Protein AF-A0A0S7ENB3-F1 (afdb_monomer_lite)

Sequence (121 aa):
VQSSGKSTLLNTMFGVQFPVSSGRCTRGAYMIFLRIQEDLKNELNYDFIVLIDTEGLKSPQMAQLEDSYEHDNQLATFVIGLSDIAIINIAMENVIEMKDILQIAVHAFLRMKEVGKKPVC

Foldseek 3Di:
DDDLCQQVVCCVVPVDCDDDDPPDFAAQKDKDWDADDPVCCVVVVDGTDIDIDGGDQPPPVQVVDPCSLVVSLVSLLVVQLVALEDDQRDDPPDPVRVVSSVVSNVSSQVVSVVVVHHRHD

Secondary structure (DSSP, 8-state):
----SHHHHHHHHH-------SS----SEEEEEEEPPHHHHHHH--SEEEEEEEPPTT-TTTTTSTTHHHHHHHHHHHHHHH-SB------TT-HHHHHHHHHHHHHHHHHHHHTT---B-

InterPro domains:
  IPR027417 P-loop containing nucleoside triphosphate hydrolase [G3DSA:3.40.50.300] (1-119)
  IPR027417 P-loop containing nucleoside triphosphate hydrolase [SSF52540] (2-112)
  IPR030383 Very large inducible GTPASE (VLIG)-type guanine nucleotide-binding (G) domain [PF25683] (1-121)
  IPR030383 Very large inducible GTPASE (VLIG)-type guanine nucleotide-binding (G) domain [PS51717] (1-121)
  IPR052986 Interferon-induced very large GTPase [PTHR14819] (1-121)

Organism: NCBI:txid188132

Structure (mmCIF, N/CA/C/O backbone):
data_AF-A0A0S7ENB3-F1
#
_entry.id   AF-A0A0S7ENB3-F1
#
loop_
_atom_site.group_PDB
_atom_site.id
_atom_site.type_symbol
_atom_site.label_atom_id
_atom_site.label_alt_id
_atom_site.label_comp_id
_atom_site.label_asym_id
_atom_site.label_entity_id
_atom_site.label_seq_id
_atom_site.pdbx_PDB_ins_code
_atom_site.Cartn_x
_atom_site.Cartn_y
_atom_site.Cartn_z
_atom_site.occupancy
_atom_site.B_iso_or_equiv
_atom_site.auth_seq_id
_atom_site.auth_comp_id
_atom_site.auth_asym_id
_atom_site.auth_atom_id
_atom_site.pdbx_PDB_model_num
ATOM 1 N N . VAL A 1 1 ? 15.699 -13.291 -6.891 1.00 43.22 1 VAL A N 1
ATOM 2 C CA . VAL A 1 1 ? 14.845 -13.342 -5.679 1.00 43.22 1 VAL A CA 1
ATOM 3 C C . VAL A 1 1 ? 14.188 -11.989 -5.566 1.00 43.22 1 VAL A C 1
ATOM 5 O O . VAL A 1 1 ? 14.913 -11.007 -5.590 1.00 43.22 1 VAL A O 1
ATOM 8 N N . GLN A 1 2 ? 12.857 -11.924 -5.573 1.00 52.66 2 GLN A N 1
ATOM 9 C CA . GLN A 1 2 ? 12.150 -10.663 -5.798 1.00 52.66 2 GLN A CA 1
ATOM 10 C C . GLN A 1 2 ? 11.009 -10.466 -4.802 1.00 52.66 2 GLN A C 1
ATOM 12 O O . GLN A 1 2 ? 9.828 -10.507 -5.129 1.00 52.66 2 GLN A O 1
ATOM 17 N N . SER A 1 3 ? 11.388 -10.278 -3.544 1.00 65.31 3 SER A N 1
ATOM 18 C CA . SER A 1 3 ? 10.493 -9.766 -2.516 1.00 65.31 3 SER A CA 1
ATOM 19 C C . SER A 1 3 ? 11.155 -8.527 -1.945 1.00 65.31 3 SER A C 1
ATOM 21 O O . SER A 1 3 ? 12.223 -8.629 -1.350 1.00 65.31 3 SER A O 1
ATOM 23 N N . SER A 1 4 ? 10.539 -7.358 -2.128 1.00 71.75 4 SER A N 1
ATOM 24 C CA . SER A 1 4 ? 11.031 -6.107 -1.538 1.00 71.75 4 SER A CA 1
ATOM 25 C C . SER A 1 4 ? 10.878 -6.069 -0.011 1.00 71.75 4 SER A C 1
ATOM 27 O O . SER A 1 4 ? 11.229 -5.081 0.616 1.00 71.75 4 SER A O 1
ATOM 29 N N . GLY A 1 5 ? 10.345 -7.129 0.612 1.00 86.19 5 GLY A N 1
ATOM 30 C CA . GLY A 1 5 ? 10.194 -7.218 2.063 1.00 86.19 5 GLY A CA 1
ATOM 31 C C . GLY A 1 5 ? 8.965 -6.498 2.622 1.00 86.19 5 GLY A C 1
ATOM 32 O O . GLY A 1 5 ? 8.876 -6.361 3.832 1.00 86.19 5 GLY A O 1
ATOM 33 N N . LYS A 1 6 ? 8.002 -6.075 1.783 1.00 89.62 6 LYS A N 1
ATOM 34 C CA . LYS A 1 6 ? 6.759 -5.389 2.214 1.00 89.62 6 LYS A CA 1
ATOM 35 C C . LYS A 1 6 ? 6.002 -6.160 3.299 1.00 89.62 6 LYS A C 1
ATOM 37 O O . LYS A 1 6 ? 5.846 -5.671 4.412 1.00 89.62 6 LYS A O 1
ATOM 42 N N . SER A 1 7 ? 5.617 -7.399 3.005 1.00 90.50 7 SER A N 1
ATOM 43 C CA . SER A 1 7 ? 4.872 -8.236 3.943 1.00 90.50 7 SER A CA 1
ATOM 44 C C . SER A 1 7 ? 5.711 -8.561 5.187 1.00 90.50 7 SER A C 1
ATOM 46 O O . SER A 1 7 ? 5.188 -8.582 6.293 1.00 90.50 7 SER A O 1
ATOM 48 N N . THR A 1 8 ? 7.034 -8.725 5.041 1.00 91.81 8 THR A N 1
ATOM 49 C CA . THR A 1 8 ? 7.962 -8.891 6.176 1.00 91.81 8 THR A CA 1
ATOM 50 C C . THR A 1 8 ? 7.989 -7.654 7.080 1.00 91.81 8 THR A C 1
ATOM 52 O O . THR A 1 8 ? 7.961 -7.794 8.303 1.00 91.81 8 THR A O 1
ATOM 55 N N . LEU A 1 9 ? 8.010 -6.451 6.498 1.00 92.31 9 LEU A N 1
ATOM 56 C CA . LEU A 1 9 ? 7.974 -5.180 7.219 1.00 92.31 9 LEU A CA 1
ATOM 57 C C . LEU A 1 9 ? 6.674 -5.043 8.016 1.00 92.31 9 LEU A C 1
ATOM 59 O O . LEU A 1 9 ? 6.729 -4.812 9.221 1.00 92.31 9 LEU A O 1
ATOM 63 N N . LEU A 1 10 ? 5.521 -5.266 7.378 1.00 93.94 10 LEU A N 1
ATOM 64 C CA .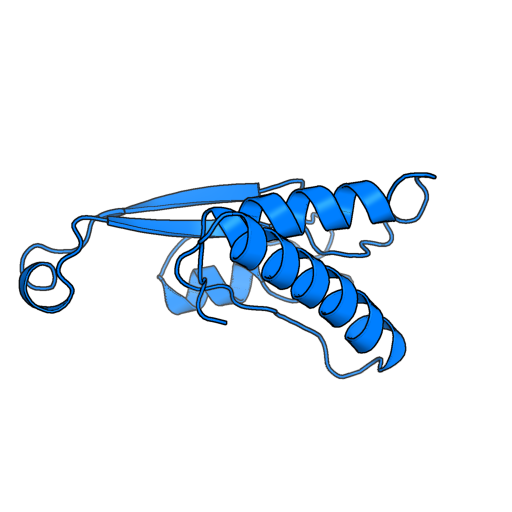 LEU A 1 10 ? 4.216 -5.193 8.044 1.00 93.94 10 LEU A CA 1
ATOM 65 C C . LEU A 1 10 ? 4.060 -6.258 9.138 1.00 93.94 10 LEU A C 1
ATOM 67 O O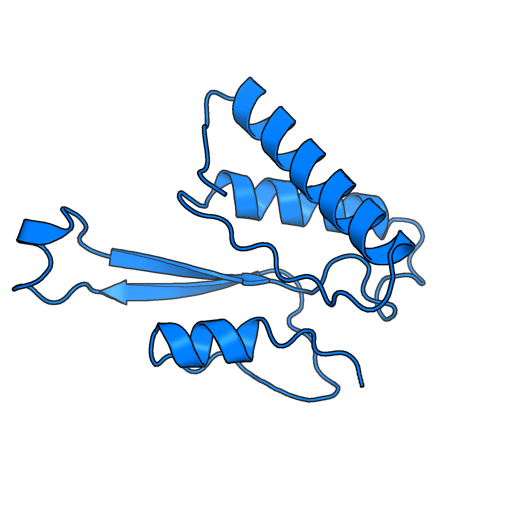 . LEU A 1 10 ? 3.602 -5.937 10.235 1.00 93.94 10 LEU A O 1
ATOM 71 N N . ASN A 1 11 ? 4.506 -7.493 8.885 1.00 93.38 11 ASN A N 1
ATOM 72 C CA . ASN A 1 11 ? 4.528 -8.561 9.892 1.00 93.38 11 ASN A CA 1
ATOM 73 C C . ASN A 1 11 ? 5.344 -8.159 11.124 1.00 93.38 11 ASN A C 1
ATOM 75 O O . ASN A 1 11 ? 4.930 -8.420 12.250 1.00 93.38 11 ASN A O 1
ATOM 79 N N . THR A 1 12 ? 6.479 -7.492 10.910 1.00 94.31 12 THR A N 1
ATOM 80 C CA . THR A 1 12 ? 7.364 -7.045 11.992 1.00 94.31 12 THR A CA 1
ATOM 81 C C . THR A 1 12 ? 6.769 -5.861 12.754 1.00 94.31 12 THR A C 1
ATOM 83 O O . THR A 1 12 ? 6.784 -5.861 13.980 1.00 94.31 12 THR A O 1
ATOM 86 N N . MET A 1 13 ? 6.221 -4.867 12.047 1.00 93.62 13 MET A N 1
ATOM 87 C CA . MET A 1 13 ? 5.671 -3.647 12.650 1.00 93.62 13 MET A CA 1
ATOM 88 C C . MET A 1 13 ? 4.416 -3.905 13.485 1.00 93.62 13 MET A C 1
ATOM 90 O O . MET A 1 13 ? 4.240 -3.280 14.526 1.00 93.62 13 MET A O 1
ATOM 94 N N . PHE A 1 14 ? 3.550 -4.816 13.037 1.00 92.44 14 PHE A N 1
ATOM 95 C CA . PHE A 1 14 ? 2.224 -5.005 13.630 1.00 92.44 14 PHE A CA 1
ATOM 96 C C . PHE A 1 14 ? 2.000 -6.398 14.233 1.00 92.44 14 PHE A C 1
ATOM 98 O O . PHE A 1 14 ? 0.895 -6.697 14.679 1.00 92.44 14 PHE A O 1
ATOM 105 N N . GLY A 1 15 ? 3.018 -7.267 14.243 1.00 93.06 15 GLY A N 1
ATOM 106 C CA . GLY A 1 15 ? 2.902 -8.625 14.787 1.00 93.06 15 GLY A CA 1
ATOM 107 C C . GLY A 1 15 ? 1.917 -9.516 14.019 1.00 93.06 15 GLY A C 1
ATOM 108 O O . GLY A 1 15 ? 1.319 -10.420 14.601 1.00 93.06 15 GLY A O 1
ATOM 109 N N . VAL A 1 16 ? 1.716 -9.247 12.726 1.00 92.25 16 VAL A N 1
ATOM 110 C CA . VAL A 1 16 ? 0.787 -9.980 11.848 1.00 92.25 16 VAL A CA 1
ATOM 111 C C . VAL A 1 16 ? 1.497 -11.063 11.027 1.00 92.25 16 VAL A C 1
ATOM 113 O O . VAL A 1 16 ? 2.720 -11.190 11.057 1.00 92.25 16 VAL A O 1
ATOM 116 N N . GLN A 1 17 ? 0.723 -11.884 10.309 1.00 89.62 17 GLN A N 1
ATOM 117 C CA . GLN A 1 17 ? 1.224 -13.025 9.529 1.00 89.62 17 GLN A CA 1
ATOM 118 C C . GLN A 1 17 ? 0.749 -12.986 8.069 1.00 89.62 17 GLN A C 1
ATOM 120 O O . GLN A 1 17 ? 0.127 -13.928 7.572 1.00 89.62 17 GLN A O 1
ATOM 125 N N . PHE A 1 18 ? 1.052 -11.904 7.351 1.00 88.88 18 PHE A N 1
ATOM 126 C CA . PHE A 1 18 ? 0.958 -11.909 5.893 1.00 88.88 18 PHE A CA 1
ATOM 127 C C . PHE A 1 18 ? 1.856 -13.011 5.302 1.00 88.88 18 PHE A C 1
ATOM 129 O O . PHE A 1 18 ? 2.983 -13.202 5.782 1.00 88.88 18 PHE A O 1
ATOM 136 N N . PRO A 1 19 ? 1.404 -13.731 4.255 1.00 83.62 19 PRO A N 1
ATOM 137 C CA . PRO A 1 19 ? 2.210 -14.755 3.602 1.00 83.62 19 PRO A CA 1
ATOM 138 C C . PRO A 1 19 ? 3.515 -14.176 3.040 1.00 83.62 19 PRO A C 1
ATOM 140 O O . PRO A 1 19 ? 3.494 -13.257 2.228 1.00 83.62 19 PRO A O 1
ATOM 143 N N . VAL A 1 20 ? 4.654 -14.755 3.422 1.00 80.38 20 VAL A N 1
ATOM 144 C CA . VAL A 1 20 ? 5.984 -14.375 2.917 1.00 80.38 20 VAL A CA 1
ATOM 145 C C . VAL A 1 20 ? 6.627 -15.549 2.184 1.00 80.38 20 VAL A C 1
ATOM 147 O O . VAL A 1 20 ? 6.660 -16.668 2.690 1.00 80.38 20 VAL A O 1
ATOM 150 N N . SER A 1 21 ? 7.160 -15.321 0.981 1.00 70.81 21 SER A N 1
ATOM 151 C CA . SER A 1 21 ? 8.056 -16.285 0.329 1.00 70.81 21 SER A CA 1
ATOM 152 C C . SER A 1 21 ? 8.967 -15.608 -0.700 1.00 70.81 21 SER A C 1
ATOM 154 O O . SER A 1 21 ? 8.657 -14.534 -1.210 1.00 70.81 21 SER A O 1
ATOM 156 N N . SER A 1 22 ? 10.085 -16.252 -1.038 1.00 60.19 22 SER A N 1
ATOM 157 C CA . SER A 1 22 ? 11.093 -15.743 -1.979 1.00 60.19 22 SER A CA 1
ATOM 158 C C . SER A 1 22 ? 10.685 -15.805 -3.463 1.00 60.19 22 SER A C 1
ATOM 160 O O . SER A 1 22 ? 11.396 -15.242 -4.300 1.00 60.19 22 SER A O 1
ATOM 162 N N . GLY A 1 23 ? 9.559 -16.459 -3.790 1.00 57.44 23 GLY A N 1
ATOM 163 C CA . GLY A 1 23 ? 9.066 -16.644 -5.166 1.00 57.44 23 GLY A CA 1
ATOM 164 C C . GLY A 1 23 ? 7.559 -16.445 -5.375 1.00 57.44 23 GLY A C 1
ATOM 165 O O . GLY A 1 23 ? 7.102 -16.429 -6.513 1.00 57.44 23 GLY A O 1
ATOM 166 N N . ARG A 1 24 ? 6.780 -16.275 -4.304 1.00 56.38 24 ARG A N 1
ATOM 167 C CA . ARG A 1 24 ? 5.353 -15.938 -4.348 1.00 56.38 24 ARG A CA 1
ATOM 168 C C . ARG A 1 24 ? 5.209 -14.494 -3.878 1.00 56.38 24 ARG A C 1
ATOM 170 O O . ARG A 1 24 ? 5.431 -14.210 -2.703 1.00 56.38 24 ARG A O 1
ATOM 177 N N . CYS A 1 25 ? 4.878 -13.605 -4.803 1.00 66.06 25 CYS A N 1
ATOM 178 C CA . CYS A 1 25 ? 4.495 -12.236 -4.493 1.00 66.06 25 CYS A CA 1
ATOM 179 C C . CYS A 1 25 ? 3.001 -12.204 -4.149 1.00 66.06 25 CYS A C 1
ATOM 181 O O . CYS A 1 25 ? 2.219 -12.976 -4.715 1.00 66.06 25 CYS A O 1
ATOM 183 N N . THR A 1 26 ? 2.601 -11.310 -3.242 1.00 71.75 26 THR A N 1
ATOM 184 C CA . THR A 1 26 ? 1.205 -10.874 -3.117 1.00 71.75 26 THR A CA 1
ATOM 185 C C . THR A 1 26 ? 0.688 -10.522 -4.516 1.00 71.75 26 THR A C 1
ATOM 187 O O . THR A 1 26 ? 1.436 -9.932 -5.291 1.00 71.75 26 THR A O 1
ATOM 190 N N . ARG A 1 27 ? -0.538 -10.926 -4.866 1.00 81.50 27 ARG A N 1
ATOM 191 C CA . ARG A 1 27 ? -1.230 -10.501 -6.096 1.00 81.50 27 ARG A CA 1
ATOM 192 C C . ARG A 1 27 ? -2.447 -9.677 -5.696 1.00 81.50 27 ARG A C 1
ATOM 194 O O . ARG A 1 27 ? -3.224 -10.136 -4.859 1.00 81.50 27 ARG A O 1
ATOM 201 N N . GLY A 1 28 ? -2.609 -8.492 -6.273 1.00 86.19 28 GLY A N 1
ATOM 202 C CA . GLY A 1 28 ? -3.612 -7.517 -5.837 1.00 86.19 28 GLY A CA 1
ATOM 203 C C . GLY A 1 28 ? -3.317 -6.935 -4.448 1.00 86.19 28 GLY A C 1
ATOM 204 O O . GLY A 1 28 ? -2.184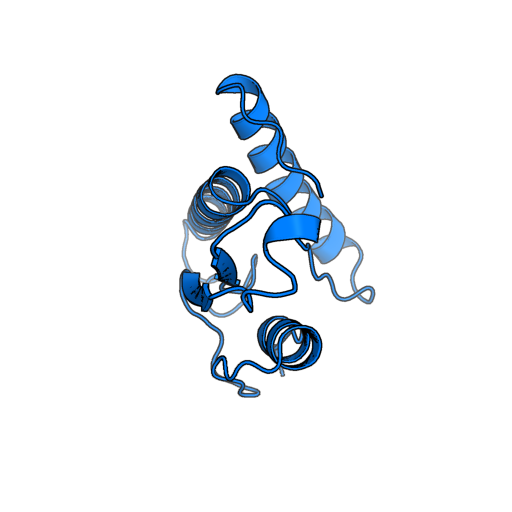 -6.554 -4.163 1.00 86.19 28 GLY A O 1
ATOM 205 N N . ALA A 1 29 ? -4.331 -6.860 -3.580 1.00 90.56 29 ALA A N 1
ATOM 206 C CA . ALA A 1 29 ? -4.222 -6.321 -2.223 1.00 90.56 29 ALA A CA 1
ATOM 207 C C . ALA A 1 29 ? -4.832 -7.275 -1.185 1.00 90.56 29 ALA A C 1
ATOM 209 O O . ALA A 1 29 ? -5.931 -7.796 -1.372 1.00 90.56 29 ALA A O 1
ATOM 210 N N . TYR A 1 30 ? -4.125 -7.471 -0.076 1.00 91.75 30 TYR A N 1
ATOM 211 C CA . TYR A 1 30 ? -4.552 -8.242 1.085 1.00 91.75 30 TYR A CA 1
ATOM 212 C C . TYR A 1 30 ? -4.764 -7.291 2.253 1.00 91.75 30 TYR A C 1
ATOM 214 O O . TYR A 1 30 ? -3.888 -6.494 2.572 1.00 91.75 30 TYR A O 1
ATOM 222 N N . MET A 1 31 ? -5.922 -7.389 2.901 1.00 93.62 31 MET A N 1
ATOM 223 C CA . MET A 1 31 ? -6.308 -6.485 3.981 1.00 93.62 31 MET A CA 1
ATOM 224 C C . MET A 1 31 ? -6.553 -7.260 5.270 1.00 93.62 31 MET A C 1
ATOM 226 O O . MET A 1 31 ? -7.195 -8.311 5.249 1.00 93.62 31 MET A O 1
ATOM 230 N N . ILE A 1 32 ? -6.066 -6.732 6.390 1.00 94.25 32 ILE A N 1
ATOM 231 C CA . ILE A 1 32 ? -6.312 -7.274 7.730 1.00 94.25 32 ILE A CA 1
ATOM 232 C C . ILE A 1 32 ? -6.887 -6.162 8.605 1.00 94.25 32 ILE A C 1
ATOM 234 O O . ILE A 1 32 ? -6.347 -5.058 8.647 1.00 94.25 32 ILE A O 1
ATOM 238 N N . PHE A 1 33 ? -7.961 -6.475 9.331 1.00 94.19 33 PHE A N 1
ATOM 239 C CA . PHE A 1 33 ? -8.520 -5.613 10.370 1.00 94.19 33 PHE A CA 1
ATOM 240 C C . PHE A 1 33 ? -7.896 -5.960 11.720 1.00 94.19 33 PHE A C 1
ATOM 242 O O . PHE A 1 33 ? -8.061 -7.075 12.219 1.00 94.19 33 PHE A O 1
ATOM 249 N N . LEU A 1 34 ? -7.210 -4.997 12.324 1.00 93.94 34 LEU A N 1
ATOM 250 C CA . LEU A 1 34 ? -6.657 -5.101 13.666 1.00 93.94 34 LEU A CA 1
ATOM 251 C C . LEU A 1 34 ? -7.509 -4.285 14.623 1.00 93.94 34 LEU A C 1
ATOM 253 O O . LEU A 1 34 ? -7.611 -3.070 14.485 1.00 93.94 34 LEU A O 1
ATOM 257 N N . ARG A 1 35 ? -8.123 -4.948 15.601 1.00 93.56 35 ARG A N 1
ATOM 258 C CA . ARG A 1 35 ? -8.847 -4.257 16.668 1.00 93.56 35 ARG A CA 1
ATOM 259 C C . ARG A 1 35 ? -7.850 -3.587 17.610 1.00 93.56 35 ARG A C 1
ATOM 261 O O . ARG A 1 35 ? -6.935 -4.248 18.099 1.00 93.56 35 ARG A O 1
ATOM 268 N N . ILE A 1 36 ? -8.067 -2.307 17.892 1.00 92.81 36 ILE A N 1
ATOM 269 C CA . ILE A 1 36 ? -7.284 -1.572 18.886 1.00 92.81 36 ILE A CA 1
ATOM 270 C C . ILE A 1 36 ? -7.690 -2.028 20.292 1.00 92.81 36 ILE A C 1
ATOM 272 O O . ILE A 1 36 ? -8.875 -2.238 20.576 1.00 92.81 36 ILE A O 1
ATOM 276 N N . GLN A 1 37 ? -6.696 -2.225 21.161 1.00 90.56 37 GLN A N 1
ATOM 277 C CA . GLN A 1 37 ? -6.920 -2.566 22.566 1.00 90.56 37 GLN A CA 1
ATOM 278 C C . GLN A 1 37 ? -7.616 -1.397 23.284 1.00 90.56 37 GLN A C 1
ATOM 280 O O . GLN A 1 37 ? -7.391 -0.239 22.948 1.00 90.56 37 GLN A O 1
ATOM 285 N N . GLU A 1 38 ? -8.516 -1.689 24.228 1.00 90.62 38 GLU A N 1
ATOM 286 C CA . GLU A 1 38 ? -9.395 -0.668 24.832 1.00 90.62 38 GLU A CA 1
ATOM 287 C C . GLU A 1 38 ? -8.623 0.463 25.538 1.00 90.62 38 GLU A C 1
ATOM 289 O O . GLU A 1 38 ? -9.100 1.594 25.587 1.00 90.62 38 GLU A O 1
ATOM 294 N N . ASP A 1 39 ? -7.423 0.180 26.044 1.00 91.44 39 ASP A N 1
ATOM 295 C CA . ASP A 1 39 ? -6.502 1.156 26.634 1.00 91.44 39 ASP A CA 1
ATOM 296 C C . ASP A 1 39 ? -5.946 2.147 25.598 1.00 91.44 39 ASP A C 1
ATOM 298 O O . ASP A 1 39 ? -5.901 3.348 25.860 1.00 91.44 39 ASP A O 1
ATOM 302 N N . LEU A 1 40 ? -5.618 1.674 24.394 1.00 89.56 40 LEU A N 1
ATOM 303 C CA . LEU A 1 40 ? -5.093 2.498 23.299 1.00 89.56 40 LEU A CA 1
ATOM 304 C C . LEU A 1 40 ? -6.176 3.258 22.523 1.00 89.56 40 LEU A C 1
ATOM 306 O O . LEU A 1 40 ? -5.869 4.235 21.837 1.00 89.56 40 LEU A O 1
ATOM 310 N N . LYS A 1 41 ? -7.447 2.850 22.614 1.00 91.31 41 LYS A N 1
ATOM 311 C CA . LYS A 1 41 ? -8.540 3.508 21.876 1.00 91.31 41 LYS A CA 1
ATOM 312 C C . LYS A 1 41 ? -8.699 4.981 22.232 1.00 91.31 41 LYS A C 1
ATOM 314 O O . LYS A 1 41 ? -8.932 5.789 21.340 1.00 91.31 41 LYS A O 1
ATOM 319 N N . ASN A 1 42 ? -8.560 5.328 23.511 1.00 87.12 42 ASN A N 1
ATOM 320 C CA . ASN A 1 42 ? -8.704 6.710 23.975 1.00 87.12 42 ASN A CA 1
ATOM 321 C C . ASN A 1 42 ? -7.536 7.601 23.524 1.00 87.12 42 ASN A C 1
ATOM 323 O O . ASN A 1 42 ? -7.713 8.803 23.355 1.00 87.12 42 ASN A O 1
ATOM 327 N N . GLU A 1 43 ? -6.349 7.020 23.334 1.00 90.31 43 GLU A N 1
ATOM 328 C CA . GLU A 1 43 ? -5.166 7.749 22.867 1.00 90.31 43 GLU A CA 1
ATOM 329 C C . GLU A 1 43 ? -5.186 7.937 21.348 1.00 90.31 43 GLU A C 1
ATOM 331 O O . GLU A 1 43 ? -4.885 9.019 20.844 1.00 90.31 43 GLU A O 1
ATOM 336 N N . LEU A 1 44 ? -5.561 6.885 20.614 1.00 87.75 44 LEU A N 1
ATOM 337 C CA . LEU A 1 44 ? -5.530 6.868 19.153 1.00 87.75 44 LEU A CA 1
ATOM 338 C C . LEU A 1 44 ? -6.816 7.413 18.517 1.00 87.75 44 LEU A C 1
ATOM 340 O O . LEU A 1 44 ? -6.767 7.874 17.383 1.00 87.75 44 LEU A O 1
ATOM 344 N N . ASN A 1 45 ? -7.948 7.389 19.226 1.00 89.12 45 ASN A N 1
ATOM 345 C CA . ASN A 1 45 ? -9.286 7.718 18.715 1.00 89.12 45 ASN A CA 1
ATOM 346 C C . ASN A 1 45 ? -9.756 6.842 17.533 1.00 89.12 45 ASN A C 1
ATOM 348 O O . ASN A 1 45 ? -10.587 7.273 16.733 1.00 89.12 45 ASN A O 1
ATOM 352 N N . TYR A 1 46 ? -9.261 5.603 17.430 1.00 89.00 46 TYR A N 1
ATOM 353 C CA . TYR A 1 46 ? -9.673 4.632 16.410 1.00 89.00 46 TYR A CA 1
ATOM 354 C C . TYR A 1 46 ? -10.047 3.287 17.042 1.00 89.00 46 TYR A C 1
ATOM 356 O O . TYR A 1 46 ? -9.367 2.808 17.948 1.00 89.00 46 TYR A O 1
ATOM 364 N N . ASP A 1 47 ? -11.094 2.639 16.521 1.00 92.12 47 ASP A N 1
ATOM 365 C CA . ASP A 1 47 ? -11.496 1.290 16.948 1.00 92.12 47 ASP A CA 1
ATOM 366 C C . ASP A 1 47 ? -10.680 0.179 16.273 1.00 92.12 47 ASP A C 1
ATOM 368 O O . ASP A 1 47 ? -10.458 -0.890 16.853 1.00 92.12 47 ASP A O 1
ATOM 372 N N . PHE A 1 48 ? -10.240 0.428 15.037 1.00 94.06 48 PHE A N 1
ATOM 373 C CA . PHE A 1 48 ? -9.524 -0.532 14.207 1.00 94.06 48 PHE A CA 1
ATOM 374 C C . PHE A 1 48 ? -8.426 0.150 13.396 1.00 94.06 48 PHE A C 1
ATOM 376 O O . PHE A 1 48 ? -8.575 1.292 12.969 1.00 94.06 48 PHE A O 1
ATOM 383 N N . ILE A 1 49 ? -7.367 -0.603 13.113 1.00 93.88 49 ILE A N 1
ATOM 384 C CA . ILE A 1 49 ? -6.393 -0.305 12.063 1.00 93.88 49 ILE A CA 1
ATOM 385 C C . ILE A 1 49 ? -6.633 -1.286 10.917 1.00 93.88 49 ILE A C 1
ATOM 387 O O . ILE A 1 49 ? -6.717 -2.495 11.139 1.00 93.88 49 ILE A O 1
ATOM 391 N N . VAL A 1 50 ? -6.712 -0.779 9.688 1.00 95.44 50 VAL A N 1
ATOM 392 C CA . VAL A 1 50 ? -6.707 -1.615 8.482 1.00 95.44 50 VAL A CA 1
ATOM 393 C C . VAL A 1 50 ? -5.297 -1.626 7.911 1.00 95.44 50 VAL A C 1
ATOM 395 O O . VAL A 1 50 ? -4.789 -0.594 7.480 1.00 95.44 50 VAL A O 1
ATOM 398 N N . LEU A 1 51 ? -4.665 -2.797 7.899 1.00 95.94 51 LEU A N 1
ATOM 399 C CA . LEU A 1 51 ? -3.390 -2.998 7.215 1.00 95.94 51 LEU A CA 1
ATOM 400 C C . LEU A 1 51 ? -3.643 -3.530 5.815 1.00 95.94 51 LEU A C 1
ATOM 402 O O . LEU A 1 51 ? -4.349 -4.526 5.665 1.00 95.94 51 LEU A O 1
ATOM 406 N N . ILE A 1 52 ? -3.034 -2.899 4.815 1.00 95.12 52 ILE A N 1
ATOM 407 C CA . ILE A 1 52 ? -3.133 -3.295 3.410 1.00 95.12 52 ILE A CA 1
ATOM 408 C C . ILE A 1 52 ? -1.730 -3.673 2.920 1.00 95.12 52 ILE A C 1
ATOM 410 O O . ILE A 1 52 ? -0.864 -2.809 2.805 1.00 95.12 52 ILE A O 1
ATOM 414 N N . ASP A 1 53 ? -1.504 -4.957 2.632 1.00 93.56 53 ASP A N 1
ATOM 415 C CA . ASP A 1 53 ? -0.315 -5.441 1.919 1.00 93.56 53 ASP A CA 1
ATOM 416 C C . ASP A 1 53 ? -0.652 -5.617 0.440 1.00 93.56 53 ASP A C 1
ATOM 418 O O . ASP A 1 53 ? -1.679 -6.196 0.089 1.00 93.56 53 ASP A O 1
ATOM 422 N N . THR A 1 54 ? 0.205 -5.129 -0.446 1.00 91.56 54 THR A N 1
ATOM 423 C CA . THR A 1 54 ? -0.079 -5.094 -1.882 1.00 91.56 54 THR A CA 1
ATOM 424 C C . THR A 1 54 ? 0.929 -5.910 -2.665 1.00 91.56 54 THR A C 1
ATOM 426 O O . THR A 1 54 ? 2.053 -6.174 -2.218 1.00 91.56 54 THR A O 1
ATOM 429 N N . GLU A 1 55 ? 0.573 -6.259 -3.895 1.00 87.94 55 GLU A N 1
ATOM 430 C CA . GLU A 1 55 ? 1.570 -6.704 -4.856 1.00 87.94 55 GLU A CA 1
ATOM 431 C C . 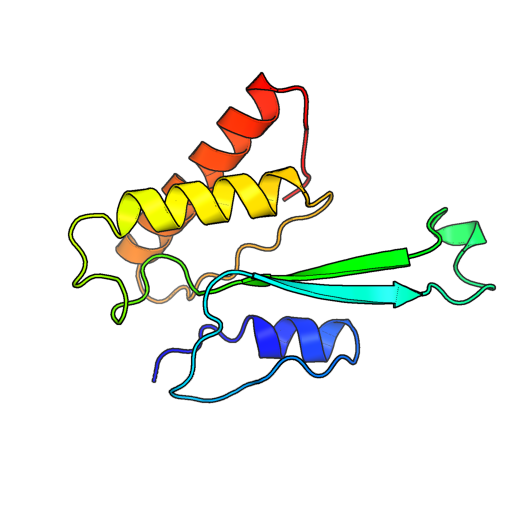GLU A 1 55 ? 2.645 -5.635 -5.085 1.00 87.94 55 GLU A C 1
ATOM 433 O O . GLU A 1 55 ? 2.478 -4.450 -4.780 1.00 87.94 55 GLU A O 1
ATOM 438 N N . GLY A 1 56 ? 3.814 -6.083 -5.544 1.00 85.38 56 GLY A N 1
ATOM 439 C CA . GLY A 1 56 ? 4.887 -5.170 -5.919 1.00 85.38 56 GLY A CA 1
ATOM 440 C C . GLY A 1 56 ? 4.575 -4.498 -7.249 1.00 85.38 56 GLY A C 1
ATOM 441 O O . GLY A 1 56 ? 4.320 -5.195 -8.228 1.00 85.38 56 GLY A O 1
ATOM 442 N N . LEU A 1 57 ? 4.667 -3.170 -7.277 1.00 86.38 57 LEU A N 1
ATOM 443 C CA . LEU A 1 57 ? 4.618 -2.392 -8.513 1.00 86.38 57 LEU A CA 1
ATOM 444 C C . LEU A 1 57 ? 5.781 -2.785 -9.434 1.00 86.38 57 LEU A C 1
ATOM 446 O O . LEU A 1 57 ? 6.856 -3.145 -8.947 1.00 86.38 57 LEU A O 1
ATOM 450 N N . LYS A 1 58 ? 5.570 -2.727 -10.755 1.00 80.94 58 LYS A N 1
ATOM 451 C CA . LYS A 1 58 ? 6.561 -3.119 -11.779 1.00 80.94 58 LYS A CA 1
ATOM 452 C C . LYS A 1 58 ? 7.112 -4.546 -11.607 1.00 80.94 58 LYS A C 1
ATOM 454 O O . LYS A 1 58 ? 8.230 -4.840 -12.031 1.00 80.94 58 LYS A O 1
ATOM 459 N N . SER A 1 59 ? 6.340 -5.456 -11.012 1.00 73.38 59 SER A N 1
ATOM 460 C CA . SER A 1 59 ? 6.715 -6.869 -10.895 1.00 73.38 59 SER A CA 1
ATOM 461 C C . SER A 1 59 ? 7.084 -7.459 -12.274 1.00 73.38 59 SER A C 1
ATOM 463 O O . SER A 1 59 ? 6.254 -7.430 -13.179 1.00 73.38 59 SER A O 1
ATOM 465 N N . PRO A 1 60 ? 8.269 -8.066 -12.466 1.00 66.44 60 PRO A N 1
ATOM 466 C CA . PRO A 1 60 ? 8.678 -8.737 -13.703 1.00 66.44 60 PRO A CA 1
ATOM 467 C C . PRO A 1 60 ? 7.756 -9.872 -14.124 1.00 66.44 60 PRO A C 1
ATOM 469 O O . PRO A 1 60 ? 7.671 -10.186 -15.306 1.00 66.44 60 PRO A O 1
ATOM 472 N N . GLN A 1 61 ? 7.046 -10.473 -13.166 1.00 64.44 61 GLN A N 1
ATOM 473 C CA . GLN A 1 61 ? 6.029 -11.491 -13.434 1.00 64.44 61 GLN A CA 1
ATOM 474 C C . GLN A 1 61 ? 4.807 -10.882 -14.140 1.00 64.44 61 GLN A C 1
ATOM 476 O O . GLN A 1 61 ? 4.132 -11.579 -14.889 1.00 64.44 61 GLN A O 1
ATOM 481 N N . MET A 1 62 ? 4.543 -9.590 -13.913 1.00 63.12 62 MET A N 1
ATOM 482 C CA . MET A 1 62 ? 3.467 -8.816 -14.542 1.00 63.12 62 MET A CA 1
ATOM 483 C C . MET A 1 62 ? 3.961 -7.973 -15.725 1.00 63.12 62 MET A C 1
ATOM 485 O O . MET A 1 62 ? 3.172 -7.668 -16.608 1.00 63.12 62 MET A O 1
ATOM 489 N N . ALA A 1 63 ? 5.255 -7.643 -15.799 1.00 64.38 63 ALA A N 1
ATOM 490 C CA . ALA A 1 63 ? 5.843 -6.810 -16.855 1.00 64.38 63 ALA A CA 1
ATOM 491 C C . ALA A 1 63 ? 5.739 -7.411 -18.271 1.00 64.38 63 ALA A C 1
ATOM 493 O O . ALA A 1 63 ? 5.973 -6.707 -19.247 1.00 64.38 63 ALA A O 1
ATOM 494 N N . GLN A 1 64 ? 5.395 -8.699 -18.390 1.00 60.69 64 GLN A N 1
ATOM 495 C CA . GLN A 1 64 ? 5.135 -9.364 -19.673 1.00 60.69 64 GLN A CA 1
ATOM 496 C C . GLN A 1 64 ? 3.721 -9.100 -20.225 1.00 60.69 64 GLN A C 1
ATOM 498 O O . GLN A 1 64 ? 3.433 -9.497 -21.350 1.00 60.69 64 GLN A O 1
ATOM 503 N N . LEU A 1 65 ? 2.840 -8.458 -19.451 1.00 64.44 65 LEU A N 1
ATOM 504 C CA . LEU A 1 65 ? 1.491 -8.083 -19.876 1.00 64.44 65 LEU A CA 1
ATOM 505 C C . LEU A 1 65 ? 1.508 -6.673 -20.487 1.00 64.44 65 LEU A C 1
ATOM 507 O O . LEU A 1 65 ? 2.092 -5.757 -19.899 1.00 64.44 65 LEU A O 1
ATOM 511 N N . GLU A 1 66 ? 0.839 -6.500 -21.633 1.00 58.94 66 GLU A N 1
ATOM 5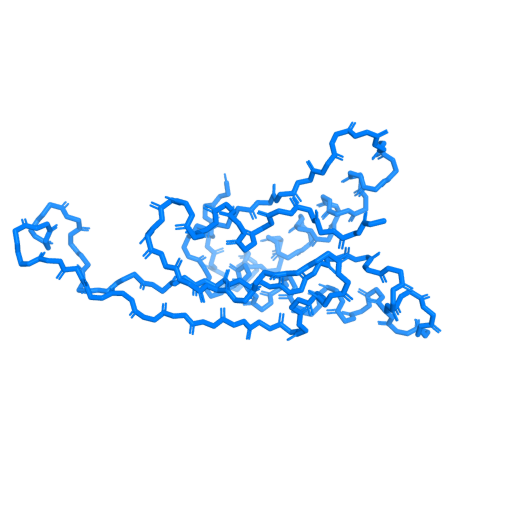12 C CA . GLU A 1 66 ? 0.758 -5.218 -22.362 1.00 58.94 66 GLU A CA 1
ATOM 513 C C . GLU A 1 66 ? 0.226 -4.071 -21.474 1.00 58.94 66 GLU A C 1
ATOM 515 O O . GLU A 1 66 ? 0.748 -2.960 -21.540 1.00 58.94 66 GLU A O 1
ATOM 520 N N . ASP A 1 67 ? -0.682 -4.364 -20.534 1.00 72.81 67 ASP A N 1
ATOM 521 C CA . ASP A 1 67 ? -1.343 -3.365 -19.672 1.00 72.81 67 ASP A CA 1
ATOM 522 C C . ASP A 1 67 ? -0.746 -3.246 -18.255 1.00 72.81 67 ASP A C 1
ATOM 524 O O . ASP A 1 67 ? -1.350 -2.668 -17.346 1.00 72.81 67 ASP A O 1
ATOM 528 N N . SER A 1 68 ? 0.457 -3.783 -18.025 1.00 79.44 68 SER A N 1
ATOM 529 C CA . SER A 1 68 ? 1.063 -3.852 -16.680 1.00 79.44 68 SER A CA 1
ATOM 530 C C . SER A 1 68 ? 1.189 -2.493 -15.972 1.00 79.44 68 SER A C 1
ATOM 532 O O . SER A 1 68 ? 0.992 -2.401 -14.762 1.00 79.44 68 SER A O 1
ATOM 534 N N . TYR A 1 69 ? 1.464 -1.417 -16.717 1.00 82.31 69 TYR A N 1
ATOM 535 C CA . TYR A 1 69 ? 1.524 -0.058 -16.169 1.00 82.31 69 TYR A CA 1
ATOM 536 C C . TYR A 1 69 ? 0.154 0.479 -15.752 1.00 82.31 69 TYR A C 1
ATOM 538 O O . TYR A 1 69 ? 0.068 1.230 -14.779 1.00 82.31 69 TYR A O 1
ATOM 546 N N . GLU A 1 70 ? -0.910 0.153 -16.484 1.00 88.12 70 GLU A N 1
ATOM 547 C CA . GLU A 1 70 ? -2.253 0.601 -16.122 1.00 88.12 70 GLU A CA 1
ATOM 548 C C . GLU A 1 70 ? -2.709 -0.095 -14.841 1.00 88.12 70 GLU A C 1
ATOM 550 O O . GLU A 1 70 ? -3.167 0.572 -13.913 1.00 88.12 70 GLU A O 1
ATOM 555 N N . HIS A 1 71 ? -2.479 -1.404 -14.757 1.00 89.00 71 HIS A N 1
ATOM 556 C CA . HIS A 1 71 ? -2.764 -2.209 -13.573 1.00 89.00 71 HIS A CA 1
ATOM 557 C C . HIS A 1 71 ? -2.052 -1.676 -12.320 1.00 89.00 71 HIS A C 1
ATOM 559 O O . HIS A 1 71 ? -2.694 -1.428 -11.298 1.00 89.00 71 HIS A O 1
ATOM 565 N N . ASP A 1 72 ? -0.749 -1.391 -12.419 1.00 90.88 72 ASP A N 1
ATOM 566 C CA . ASP A 1 72 ? 0.030 -0.793 -11.326 1.00 90.88 72 ASP A CA 1
ATOM 567 C C . ASP A 1 72 ? -0.553 0.564 -10.880 1.00 90.88 72 ASP A C 1
ATOM 569 O O . ASP A 1 72 ? -0.674 0.842 -9.684 1.00 90.88 72 ASP A O 1
ATOM 573 N N . ASN A 1 73 ? -0.961 1.410 -11.834 1.00 92.19 73 ASN A N 1
ATOM 574 C CA . ASN A 1 73 ? -1.583 2.700 -11.534 1.00 92.19 73 ASN A CA 1
ATOM 575 C C . ASN A 1 73 ? -2.957 2.546 -10.875 1.00 92.19 73 ASN A C 1
ATOM 577 O O . ASN A 1 73 ? -3.284 3.312 -9.965 1.00 92.19 73 ASN A O 1
ATOM 581 N N . GLN A 1 74 ? -3.774 1.598 -11.336 1.00 92.19 74 GLN A N 1
ATOM 582 C CA . GLN A 1 74 ? -5.089 1.313 -10.765 1.00 92.19 74 GLN A CA 1
ATOM 583 C C . GLN A 1 74 ? -4.950 0.813 -9.325 1.00 92.19 74 GLN A C 1
ATOM 585 O O . GLN A 1 74 ? -5.595 1.366 -8.431 1.00 92.19 74 GLN A O 1
ATOM 590 N N . LEU A 1 75 ? -4.056 -0.149 -9.079 1.00 93.38 75 LEU A N 1
ATOM 591 C CA . LEU A 1 75 ? -3.795 -0.654 -7.735 1.00 93.38 75 LEU A CA 1
ATOM 592 C C . LEU A 1 75 ? -3.266 0.445 -6.808 1.00 93.38 75 LEU A C 1
ATOM 594 O O . LEU A 1 75 ? -3.791 0.610 -5.707 1.00 93.38 75 LEU A O 1
ATOM 598 N N . ALA A 1 76 ? -2.260 1.212 -7.238 1.00 93.94 76 ALA A N 1
ATOM 599 C CA . ALA A 1 76 ? -1.706 2.290 -6.422 1.00 93.94 76 ALA A CA 1
ATOM 600 C C . ALA A 1 76 ? -2.767 3.351 -6.096 1.00 93.94 76 ALA A C 1
ATOM 602 O O . ALA A 1 76 ? -2.883 3.766 -4.947 1.00 93.94 76 ALA A O 1
ATOM 603 N N . THR A 1 77 ? -3.590 3.736 -7.080 1.00 93.94 77 THR A N 1
ATOM 604 C CA . THR A 1 77 ? -4.708 4.675 -6.883 1.00 93.94 77 THR A CA 1
ATOM 605 C C . THR A 1 77 ? -5.718 4.129 -5.873 1.00 93.94 77 THR A C 1
ATOM 607 O O . THR A 1 77 ? -6.149 4.861 -4.986 1.00 93.94 77 THR A O 1
ATOM 610 N N . PHE A 1 78 ? -6.081 2.849 -5.985 1.00 93.88 78 PHE A N 1
ATOM 611 C CA . PHE A 1 78 ? -7.023 2.197 -5.078 1.00 93.88 78 PHE A CA 1
ATOM 612 C C . PHE A 1 78 ? -6.496 2.150 -3.640 1.00 93.88 78 PHE A C 1
ATOM 614 O O . PHE A 1 78 ? -7.192 2.565 -2.717 1.00 93.88 78 PHE A O 1
ATOM 621 N N . VAL A 1 79 ? -5.257 1.693 -3.448 1.00 94.19 79 VAL A N 1
ATOM 622 C CA . VAL A 1 79 ? -4.666 1.525 -2.113 1.00 94.19 79 VAL A CA 1
ATOM 623 C C . VAL A 1 79 ? -4.425 2.881 -1.457 1.00 94.19 79 VAL A C 1
ATOM 625 O O . VAL A 1 79 ? -4.920 3.112 -0.359 1.00 94.19 79 VAL A O 1
ATOM 628 N N . ILE A 1 80 ? -3.757 3.812 -2.148 1.00 94.00 80 ILE A N 1
ATOM 629 C CA . ILE A 1 80 ? -3.495 5.163 -1.619 1.00 94.00 80 ILE A CA 1
ATOM 630 C C . ILE A 1 80 ? -4.808 5.908 -1.339 1.00 94.00 80 ILE A C 1
ATOM 632 O O . ILE A 1 80 ? -4.870 6.707 -0.411 1.00 94.00 80 ILE A O 1
ATOM 636 N N . GLY A 1 81 ? -5.872 5.639 -2.099 1.00 93.00 81 GLY A N 1
ATOM 637 C CA . GLY A 1 81 ? -7.177 6.252 -1.863 1.00 93.00 81 GLY A CA 1
ATOM 638 C C . GLY A 1 81 ? -7.948 5.733 -0.658 1.00 93.00 81 GLY A C 1
ATOM 639 O O . GLY A 1 81 ? -8.774 6.469 -0.110 1.00 93.00 81 GLY A O 1
ATOM 640 N N . LEU A 1 82 ? -7.690 4.495 -0.239 1.00 92.56 82 LEU A N 1
ATOM 641 C CA . LEU A 1 82 ? -8.274 3.910 0.969 1.00 92.56 82 LEU A CA 1
ATOM 642 C C . LEU A 1 82 ? -7.444 4.189 2.224 1.00 92.56 82 LEU A C 1
ATOM 644 O O . LEU A 1 82 ? -7.986 4.153 3.325 1.00 92.56 82 LEU A O 1
ATOM 648 N N . SER A 1 83 ? -6.148 4.435 2.065 1.00 93.69 83 SER A N 1
ATOM 649 C CA . SER A 1 83 ? -5.207 4.570 3.170 1.00 93.69 83 SER A CA 1
ATOM 650 C C . SER A 1 83 ? -5.151 5.989 3.736 1.00 93.69 83 SER A C 1
ATOM 652 O O . SER A 1 83 ? -4.960 6.952 2.999 1.00 93.69 83 SER A O 1
ATOM 654 N N . ASP A 1 84 ? -5.196 6.116 5.063 1.00 91.31 84 ASP A N 1
ATOM 655 C CA . ASP A 1 84 ? -4.809 7.359 5.745 1.00 91.31 84 ASP A CA 1
ATOM 656 C C . ASP A 1 84 ? -3.285 7.572 5.710 1.00 91.31 84 ASP A C 1
ATOM 658 O O . ASP A 1 84 ? -2.817 8.707 5.619 1.00 91.31 84 ASP A O 1
ATOM 662 N N . ILE A 1 85 ? -2.519 6.472 5.747 1.00 91.69 85 ILE A N 1
ATOM 663 C CA . ILE A 1 85 ? -1.053 6.439 5.670 1.00 91.69 85 ILE A CA 1
ATOM 664 C C . ILE A 1 85 ? -0.616 5.421 4.611 1.00 91.69 85 ILE A C 1
ATOM 666 O O . ILE A 1 85 ? -1.032 4.262 4.668 1.00 91.69 85 ILE A O 1
ATOM 670 N N . ALA A 1 86 ? 0.254 5.824 3.682 1.00 93.06 86 ALA A N 1
ATOM 671 C CA . ALA A 1 86 ? 0.827 4.944 2.661 1.00 93.06 86 ALA A CA 1
ATOM 672 C C . ALA A 1 86 ? 2.348 4.788 2.832 1.00 93.06 86 ALA A C 1
ATOM 674 O O . ALA A 1 86 ? 3.081 5.768 2.827 1.00 93.06 86 ALA A O 1
ATOM 675 N N . ILE A 1 87 ? 2.837 3.546 2.928 1.00 92.31 87 ILE A N 1
ATOM 676 C CA . ILE A 1 87 ? 4.275 3.244 3.028 1.00 92.31 87 ILE A CA 1
ATOM 677 C C . ILE A 1 87 ? 4.789 2.782 1.664 1.00 92.31 87 ILE A C 1
ATOM 679 O O . ILE A 1 87 ? 4.437 1.700 1.189 1.00 92.31 87 ILE A O 1
ATOM 683 N N . ILE A 1 88 ? 5.665 3.574 1.045 1.00 90.06 88 ILE A N 1
ATOM 684 C CA . ILE A 1 88 ? 6.286 3.228 -0.239 1.00 90.06 88 ILE A CA 1
ATOM 685 C C . ILE A 1 88 ? 7.636 2.558 0.021 1.00 90.06 88 ILE A C 1
ATOM 687 O O . ILE A 1 88 ? 8.628 3.210 0.338 1.00 90.06 88 ILE A O 1
ATOM 691 N N . ASN A 1 89 ? 7.676 1.236 -0.126 1.00 87.56 89 ASN A N 1
ATOM 692 C CA . ASN A 1 89 ? 8.887 0.452 0.093 1.00 87.56 89 ASN A CA 1
ATOM 693 C C . ASN A 1 89 ? 9.662 0.242 -1.219 1.00 87.56 89 ASN A C 1
ATOM 695 O O . ASN A 1 89 ? 9.231 -0.541 -2.072 1.00 87.56 89 ASN A O 1
ATOM 699 N N . ILE A 1 90 ? 10.805 0.920 -1.363 1.00 83.00 90 ILE A N 1
ATOM 700 C CA . ILE A 1 90 ? 11.648 0.888 -2.566 1.00 83.00 90 ILE A CA 1
ATOM 701 C C . ILE A 1 90 ? 13.054 0.397 -2.213 1.00 83.00 90 ILE A C 1
ATOM 703 O O . ILE A 1 90 ? 13.685 0.921 -1.296 1.00 83.00 90 ILE A O 1
ATOM 707 N N . ALA A 1 91 ? 13.571 -0.577 -2.966 1.00 76.00 91 ALA A N 1
ATOM 708 C CA . ALA A 1 91 ? 14.969 -0.981 -2.861 1.00 76.00 91 ALA A CA 1
ATOM 709 C C . ALA A 1 91 ? 15.869 0.083 -3.518 1.00 76.00 91 ALA A C 1
ATOM 711 O O . ALA A 1 91 ? 15.681 0.437 -4.678 1.00 76.00 91 ALA A O 1
ATOM 712 N N . MET A 1 92 ? 16.853 0.601 -2.780 1.00 66.06 92 MET A N 1
ATOM 713 C CA . MET A 1 92 ? 17.654 1.772 -3.183 1.00 66.06 92 MET A CA 1
ATOM 714 C C . MET A 1 92 ? 18.718 1.471 -4.262 1.00 66.06 92 MET A C 1
ATOM 716 O O . MET A 1 92 ? 19.489 2.343 -4.649 1.00 66.06 92 MET A O 1
ATOM 720 N N . GLU A 1 93 ? 18.786 0.238 -4.760 1.00 69.38 93 GLU A N 1
ATOM 721 C CA . GLU A 1 93 ? 19.874 -0.223 -5.630 1.00 69.38 93 GLU A CA 1
ATOM 722 C C . GLU A 1 93 ? 19.699 0.187 -7.105 1.00 69.38 93 GLU A C 1
ATOM 724 O O . GLU A 1 93 ? 20.665 0.145 -7.867 1.00 69.38 93 GLU A O 1
ATOM 729 N N . ASN A 1 94 ? 18.502 0.625 -7.525 1.00 76.31 94 ASN A N 1
ATOM 730 C CA . ASN A 1 94 ? 18.211 0.977 -8.918 1.00 76.31 94 ASN A CA 1
ATOM 731 C C . ASN A 1 94 ? 17.414 2.288 -9.052 1.00 76.31 94 ASN A C 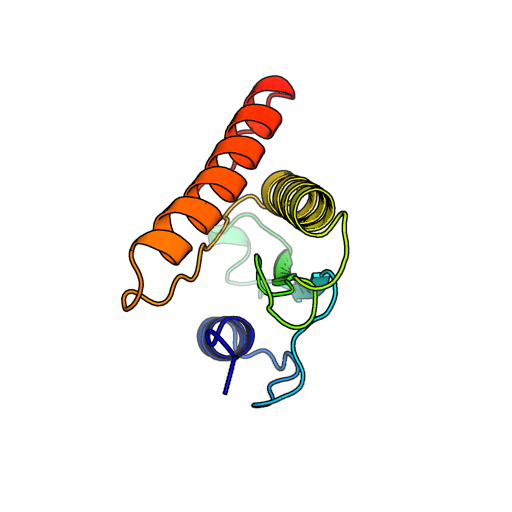1
ATOM 733 O O . ASN A 1 94 ? 16.213 2.347 -8.794 1.00 76.31 94 ASN A O 1
ATOM 737 N N . VAL A 1 95 ? 18.078 3.338 -9.542 1.00 82.06 95 VAL A N 1
ATOM 738 C CA . VAL A 1 95 ? 17.501 4.684 -9.728 1.00 82.06 95 VAL A CA 1
ATOM 739 C C . VAL A 1 95 ? 16.326 4.699 -10.716 1.00 82.06 95 VAL A C 1
ATOM 741 O O . VAL A 1 95 ? 15.399 5.493 -10.551 1.00 82.06 95 VAL A O 1
ATOM 744 N N . ILE A 1 96 ? 16.343 3.835 -11.736 1.00 81.56 96 ILE A N 1
ATOM 745 C CA . ILE A 1 96 ? 15.267 3.764 -12.737 1.00 81.56 96 ILE A CA 1
ATOM 746 C C . ILE A 1 96 ? 13.995 3.220 -12.080 1.00 81.56 96 ILE A C 1
ATOM 748 O O . ILE A 1 96 ? 12.940 3.838 -12.177 1.00 81.56 96 ILE A O 1
ATOM 752 N N . GLU A 1 97 ? 14.120 2.128 -11.324 1.00 79.50 97 GLU A N 1
ATOM 753 C CA . GLU A 1 97 ? 13.003 1.517 -10.595 1.00 79.50 97 GLU A CA 1
ATOM 754 C C . GLU A 1 97 ? 12.421 2.474 -9.545 1.00 79.50 97 GLU A C 1
ATOM 756 O O . GLU A 1 97 ? 11.202 2.615 -9.436 1.00 79.50 97 GLU A O 1
ATOM 761 N N . MET A 1 98 ? 13.285 3.206 -8.829 1.00 84.44 98 MET A N 1
ATOM 762 C CA . MET A 1 98 ? 12.845 4.253 -7.904 1.00 84.44 98 MET A CA 1
ATOM 763 C C . MET A 1 98 ? 11.994 5.313 -8.605 1.00 84.44 98 MET A C 1
ATOM 765 O O . MET A 1 98 ? 10.929 5.676 -8.103 1.00 84.44 98 MET A O 1
ATOM 769 N N . LYS A 1 99 ? 12.452 5.816 -9.757 1.00 88.00 99 LYS A N 1
ATOM 770 C CA . LYS A 1 99 ? 11.736 6.848 -10.511 1.00 88.00 99 LYS A CA 1
ATOM 771 C C . LYS A 1 99 ? 10.359 6.357 -10.958 1.00 88.00 99 LYS A C 1
ATOM 773 O O . LYS A 1 99 ? 9.387 7.092 -10.800 1.00 88.00 99 LYS A O 1
ATOM 778 N N . ASP A 1 100 ? 10.275 5.131 -11.464 1.00 86.81 100 ASP A N 1
ATOM 779 C CA . ASP A 1 100 ? 9.023 4.563 -11.968 1.00 86.81 100 ASP A CA 1
ATOM 780 C C . ASP A 1 100 ? 8.001 4.344 -10.842 1.00 86.81 100 ASP A C 1
ATOM 782 O O . ASP A 1 100 ? 6.837 4.733 -10.973 1.00 86.81 100 ASP A O 1
ATOM 786 N N . ILE A 1 101 ? 8.435 3.787 -9.704 1.00 88.88 101 ILE A N 1
ATOM 787 C CA . ILE A 1 101 ? 7.568 3.586 -8.532 1.00 88.88 101 ILE A CA 1
ATOM 788 C C . ILE A 1 101 ? 7.078 4.929 -7.985 1.00 88.88 101 ILE A C 1
ATOM 790 O O . ILE A 1 101 ? 5.883 5.094 -7.725 1.00 88.88 101 ILE A O 1
ATOM 794 N N . LEU A 1 102 ? 7.979 5.905 -7.836 1.00 91.19 102 LEU A N 1
ATOM 795 C CA . LEU A 1 102 ? 7.610 7.237 -7.360 1.00 91.19 102 LEU A CA 1
ATOM 796 C C . LEU A 1 102 ? 6.650 7.932 -8.324 1.00 91.19 102 LEU A C 1
ATOM 798 O O . LEU A 1 102 ? 5.721 8.591 -7.868 1.00 91.19 102 LEU A O 1
ATOM 802 N N . GLN A 1 103 ? 6.817 7.766 -9.637 1.00 92.75 103 GLN A N 1
ATOM 803 C CA . GLN A 1 103 ? 5.895 8.329 -10.621 1.00 92.75 103 GLN A CA 1
ATOM 804 C C . GLN A 1 103 ? 4.478 7.762 -10.459 1.00 92.75 103 GLN A C 1
ATOM 806 O O . GLN A 1 103 ? 3.519 8.536 -10.445 1.00 92.75 103 GLN A O 1
ATOM 811 N N . ILE A 1 104 ? 4.340 6.444 -10.283 1.00 92.88 104 ILE A N 1
ATOM 812 C CA . ILE A 1 104 ? 3.042 5.795 -10.030 1.00 92.88 104 ILE A CA 1
ATOM 813 C C . ILE A 1 104 ? 2.421 6.314 -8.726 1.00 92.88 104 ILE A C 1
ATOM 815 O O . ILE A 1 104 ? 1.247 6.690 -8.701 1.00 92.88 104 ILE A O 1
ATOM 819 N N . ALA A 1 105 ? 3.211 6.385 -7.651 1.00 93.25 105 ALA A N 1
ATOM 820 C CA . ALA A 1 105 ? 2.732 6.874 -6.364 1.00 93.25 105 ALA A CA 1
ATOM 821 C C . ALA A 1 105 ? 2.276 8.339 -6.444 1.00 93.25 105 ALA A C 1
ATOM 823 O O . ALA A 1 105 ? 1.156 8.659 -6.050 1.00 93.25 105 ALA A O 1
ATOM 824 N N . VAL A 1 106 ? 3.097 9.228 -7.016 1.00 93.31 106 VAL A N 1
ATOM 825 C CA . VAL A 1 106 ? 2.760 10.650 -7.204 1.00 93.31 106 VAL A CA 1
ATOM 826 C C . VAL A 1 106 ? 1.481 10.804 -8.023 1.00 93.31 106 VAL A C 1
ATOM 828 O O . VAL A 1 106 ? 0.623 11.613 -7.668 1.00 93.31 106 VAL A O 1
ATOM 831 N N . HIS A 1 107 ? 1.312 10.009 -9.081 1.00 94.56 107 HIS A N 1
ATOM 832 C CA . HIS A 1 107 ? 0.098 10.029 -9.895 1.00 94.56 107 HIS A CA 1
ATOM 833 C C . HIS A 1 107 ? -1.150 9.651 -9.087 1.00 94.56 107 HIS A C 1
ATOM 835 O O . HIS A 1 107 ? -2.174 10.335 -9.165 1.00 94.56 107 HIS A O 1
ATOM 841 N N . ALA A 1 108 ? -1.059 8.620 -8.245 1.00 94.56 108 ALA A N 1
ATOM 842 C CA . ALA A 1 108 ? -2.131 8.249 -7.326 1.00 94.56 108 ALA A CA 1
ATOM 843 C C . ALA A 1 108 ? -2.440 9.364 -6.305 1.00 94.56 108 ALA A C 1
ATOM 845 O O . ALA A 1 108 ? -3.611 9.687 -6.098 1.00 94.56 108 ALA A O 1
ATOM 846 N N . PHE A 1 109 ? -1.426 10.019 -5.728 1.00 91.44 109 PHE A N 1
ATOM 847 C CA . PHE A 1 109 ? -1.627 11.154 -4.813 1.00 91.44 109 PHE A CA 1
ATOM 848 C C . PHE A 1 109 ? -2.331 12.338 -5.480 1.00 91.44 109 PHE A C 1
ATOM 850 O O . PHE A 1 109 ? -3.231 12.938 -4.885 1.00 91.44 109 PHE A O 1
ATOM 857 N N . LEU A 1 110 ? -1.951 12.676 -6.716 1.00 92.94 110 LEU A N 1
ATOM 858 C CA . LEU A 1 110 ? -2.601 13.746 -7.474 1.00 92.94 110 LEU A CA 1
ATOM 859 C C . LEU A 1 110 ? -4.081 13.430 -7.718 1.00 92.94 110 LEU A C 1
ATOM 861 O O . LEU A 1 110 ? -4.928 14.282 -7.451 1.00 92.94 110 LEU A O 1
ATOM 865 N N . ARG A 1 111 ? -4.404 12.189 -8.103 1.00 93.25 111 ARG A N 1
ATOM 866 C CA . ARG A 1 111 ? -5.797 11.724 -8.232 1.00 93.25 111 ARG A CA 1
ATOM 867 C C . ARG A 1 111 ? -6.565 11.823 -6.915 1.00 93.25 111 ARG A C 1
ATOM 869 O O . ARG A 1 111 ? -7.713 12.256 -6.908 1.00 93.25 111 ARG A O 1
ATOM 876 N N . MET A 1 112 ? -5.943 11.460 -5.790 1.00 91.75 112 MET A N 1
ATOM 877 C CA . MET A 1 112 ? -6.599 11.558 -4.480 1.00 91.75 112 MET A CA 1
ATOM 878 C C . MET A 1 112 ? -6.910 13.000 -4.097 1.00 91.75 112 MET A C 1
ATOM 880 O O . MET A 1 112 ? -7.998 13.287 -3.592 1.00 91.75 112 MET A O 1
ATOM 884 N N . LYS A 1 113 ? -6.010 13.925 -4.431 1.00 89.81 113 LYS A N 1
ATOM 885 C CA . LYS A 1 113 ? -6.232 15.355 -4.227 1.00 89.81 113 LYS A CA 1
ATOM 886 C C . LYS A 1 113 ? -7.427 15.877 -5.032 1.00 89.81 113 LYS A C 1
ATOM 888 O O . LYS A 1 113 ? -8.181 16.690 -4.499 1.00 89.81 113 LYS A O 1
ATOM 893 N N . GLU A 1 114 ? -7.618 15.418 -6.270 1.00 91.69 114 GLU A N 1
ATOM 894 C CA . GLU A 1 114 ? -8.763 15.808 -7.113 1.00 91.69 114 GLU A CA 1
ATOM 895 C C . GLU A 1 114 ? -10.108 15.374 -6.517 1.00 91.69 114 GLU A C 1
ATOM 897 O O . GLU A 1 114 ? -11.079 16.124 -6.589 1.00 91.69 114 GLU A O 1
ATOM 902 N N . VAL A 1 115 ? -10.155 14.215 -5.852 1.00 90.50 115 VAL A N 1
ATOM 903 C CA . VAL A 1 115 ? -11.359 13.727 -5.149 1.00 90.50 115 VAL A CA 1
ATOM 904 C C . VAL A 1 115 ? -11.456 14.212 -3.694 1.00 90.50 115 VAL A C 1
ATOM 906 O O . VAL A 1 115 ? -12.283 13.724 -2.925 1.00 90.50 115 VAL A O 1
ATOM 909 N N . GLY A 1 116 ? -10.619 15.175 -3.291 1.00 88.44 116 GLY A N 1
ATOM 910 C CA . GLY A 1 116 ? -10.656 15.797 -1.963 1.00 88.44 116 GLY A CA 1
ATOM 911 C C . GLY A 1 116 ? -10.064 14.954 -0.828 1.00 88.44 116 GLY A C 1
ATOM 912 O O . GLY A 1 116 ? -10.211 15.319 0.340 1.00 88.44 116 GLY A O 1
ATOM 913 N N . LYS A 1 117 ? -9.375 13.853 -1.141 1.00 86.25 117 LYS A N 1
ATOM 914 C CA . LYS A 1 117 ? -8.653 13.015 -0.174 1.00 86.25 117 LYS A CA 1
ATOM 915 C C . LYS A 1 117 ? -7.201 13.485 -0.054 1.00 86.25 117 LYS A C 1
ATOM 917 O O . LYS A 1 117 ? -6.564 13.852 -1.039 1.00 86.25 117 LYS A O 1
ATOM 922 N N . LYS A 1 118 ? -6.666 13.491 1.168 1.00 81.62 118 LYS A N 1
ATOM 923 C CA . LYS A 1 118 ? -5.277 13.888 1.456 1.00 81.62 118 LYS A CA 1
ATOM 924 C C . LYS A 1 118 ? -4.584 12.804 2.285 1.00 81.62 118 LYS A C 1
ATOM 926 O O . LYS A 1 118 ? -4.435 12.993 3.490 1.00 81.62 118 LYS A O 1
ATOM 931 N N . PRO A 1 119 ? -4.221 11.674 1.658 1.00 77.75 119 PRO A N 1
ATOM 932 C CA . PRO A 1 119 ? -3.457 10.635 2.336 1.00 77.75 119 PRO A CA 1
ATOM 933 C C . PRO A 1 119 ? -2.095 11.183 2.777 1.00 77.75 119 PRO A C 1
ATOM 935 O O . PRO A 1 119 ? -1.489 12.000 2.074 1.00 77.75 119 PRO A O 1
ATOM 938 N N . VAL A 1 120 ? -1.630 10.752 3.947 1.00 76.25 120 VAL A N 1
ATOM 939 C CA . VAL A 1 120 ? -0.283 11.039 4.452 1.00 76.25 120 VAL A CA 1
ATOM 940 C C . VAL A 1 120 ? 0.664 9.963 3.910 1.00 76.25 120 VAL A C 1
ATOM 942 O O . VAL A 1 120 ? 0.297 8.790 3.837 1.00 76.25 120 VAL A O 1
ATOM 945 N N . CYS A 1 121 ? 1.864 10.356 3.485 1.00 69.50 121 CYS A N 1
ATOM 946 C CA . CYS A 1 121 ? 2.882 9.453 2.946 1.00 69.50 121 CYS A CA 1
ATOM 947 C C . CYS A 1 121 ? 4.182 9.586 3.726 1.00 69.50 121 CYS A C 1
ATOM 949 O O . CYS A 1 121 ? 4.576 10.751 3.971 1.00 69.50 121 CYS A O 1
#

pLDDT: mean 85.04, std 11.22, range [43.22, 95.94]

Radius of gyration: 15.4 Å; chains: 1; bounding box: 31×32×49 Å